Protein AF-D6PPM1-F1 (afdb_monomer)

Mean predicted aligned error: 17.81 Å

Nearest PDB structures (foldseek):
  5j2l-assembly1_B  TM=5.229E-01  e=5.176E+00  synthetic construct
  3i2w-assembly1_B  TM=4.905E-01  e=8.251E+00  Drosophila melanogaster
  6h7w-assembly1_M  TM=3.196E-01  e=8.819E+00  Thermochaetoides thermophila DSM 1495
  8ceo-assembly1_i  TM=2.407E-01  e=6.757E+00  Saccharomyces cerevisiae

Sequence (161 aa):
AVACDGSQSKIPAQENSPQPPKDAAAARKYHGPLFDFPFFTRKHDTYGSATANANNNLTLAYDIKDLICEEGAEFFNKKRTDCLKKINGLLAKNLERKRIRPDLVLRLQIEEKKLRLSDLQSRVRDEVDRQQQEIMSMPDRPYRKFVRLCERQRLEMNRQV

Radius of gyration: 39.16 Å; Cα contacts (8 Å, |Δi|>4): 18; chains: 1; bounding box: 83×103×63 Å

Organism: NCBI:txid264402

Foldseek 3Di:
DDDDDDDDDDDDDDDDDDDDDDDDPDPPPDPDDPPDDPPPPPPPDDDDDDDDDPPPVPDPPDDPVVVCVVVVVVVLVVVLVVLLVVLVVVLVVCVVVVPDDPVVNVVSVVSNVCSVCVVVVVVVVVVVVVVVVVLVPDDPVVNVVVVVVVVVVVVVVVVVD

Secondary structure (DSSP, 8-state):
-----------------------S-------S-TT-------------------------S--HHHHHHHHHHHHHHHHHHHHHHHHHHHHHHHHHH--S-HHHHHHHHHHHHHHHHHHHHHHHHHHHHHHHHHHHHS-HHHHHHHHHHHHHHHHHHTTT-

Structure (mmCIF, N/CA/C/O backbone):
data_AF-D6PPM1-F1
#
_entry.id   AF-D6PPM1-F1
#
loop_
_atom_site.group_PDB
_atom_site.id
_atom_site.type_symbol
_atom_site.label_atom_id
_atom_site.label_alt_id
_atom_site.label_comp_id
_atom_site.label_asym_id
_atom_site.label_entity_id
_atom_site.label_seq_id
_atom_site.pdbx_PDB_ins_code
_atom_site.Cartn_x
_atom_site.Cartn_y
_atom_site.Cartn_z
_atom_site.occupancy
_atom_site.B_iso_or_equiv
_atom_site.auth_seq_id
_atom_site.auth_comp_id
_atom_site.auth_asym_id
_atom_site.auth_atom_id
_atom_site.pdbx_PDB_model_num
ATOM 1 N N . ALA A 1 1 ? 9.492 74.301 27.132 1.00 36.22 1 ALA A N 1
ATOM 2 C CA . ALA A 1 1 ? 10.189 74.834 28.315 1.00 36.22 1 ALA A CA 1
ATOM 3 C C . ALA A 1 1 ? 10.528 73.679 29.244 1.00 36.22 1 ALA A C 1
ATOM 5 O O . ALA A 1 1 ? 9.623 72.951 29.620 1.00 36.22 1 ALA A O 1
ATOM 6 N N . VAL A 1 2 ? 11.827 73.499 29.483 1.00 39.31 2 VAL A N 1
ATOM 7 C CA . VAL A 1 2 ? 12.553 73.030 30.681 1.00 39.31 2 VAL A CA 1
ATOM 8 C C . VAL A 1 2 ? 13.852 72.444 30.132 1.00 39.31 2 VAL A C 1
ATOM 10 O O . VAL A 1 2 ? 13.888 71.350 29.578 1.00 39.31 2 VAL A O 1
ATOM 13 N N . ALA A 1 3 ? 14.882 73.282 30.178 1.00 36.75 3 ALA A N 1
ATOM 14 C CA . ALA A 1 3 ? 16.274 72.894 30.053 1.00 36.75 3 ALA A CA 1
ATOM 15 C C . ALA A 1 3 ? 16.775 72.425 31.425 1.00 36.75 3 ALA A C 1
ATOM 17 O O . ALA A 1 3 ? 16.206 72.840 32.434 1.00 36.75 3 ALA A O 1
ATOM 18 N N . CYS A 1 4 ? 17.820 71.597 31.433 1.00 33.56 4 CYS A N 1
ATOM 19 C CA . CYS A 1 4 ? 18.982 71.652 32.335 1.00 33.56 4 CYS A CA 1
ATOM 20 C C . CYS A 1 4 ? 19.781 70.345 32.185 1.00 33.56 4 CYS A C 1
ATOM 22 O O . CYS A 1 4 ? 19.180 69.299 31.972 1.00 33.56 4 CYS A O 1
ATOM 24 N N . ASP A 1 5 ? 21.078 70.248 32.442 1.00 33.03 5 ASP A N 1
ATOM 25 C CA . ASP A 1 5 ? 22.283 71.044 32.173 1.00 33.03 5 ASP A CA 1
ATOM 26 C C . ASP A 1 5 ? 23.453 70.145 32.649 1.00 33.03 5 ASP A C 1
ATOM 28 O O . ASP A 1 5 ? 23.254 69.295 33.519 1.00 33.03 5 ASP A O 1
ATOM 32 N N . GLY A 1 6 ? 24.663 70.364 32.132 1.00 30.73 6 GLY A N 1
ATOM 33 C CA . GLY A 1 6 ? 25.928 69.908 32.729 1.00 30.73 6 GLY A CA 1
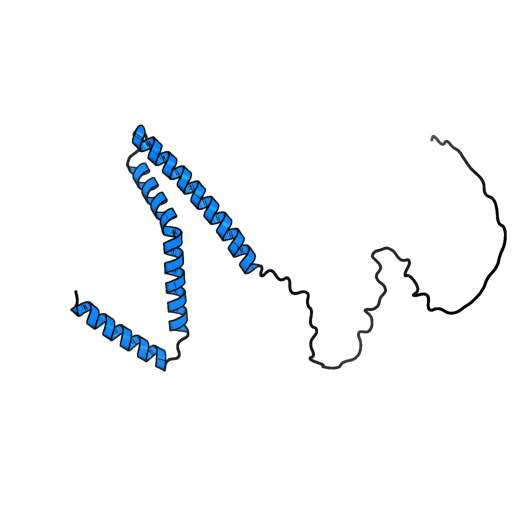ATOM 34 C C . GLY A 1 6 ? 26.329 68.451 32.440 1.00 30.73 6 GLY A C 1
ATOM 35 O O . GLY A 1 6 ? 25.552 67.524 32.585 1.00 30.73 6 GLY A O 1
ATOM 36 N N . SER A 1 7 ? 27.577 68.113 32.120 1.00 34.53 7 SER A N 1
ATOM 37 C CA . SER A 1 7 ? 28.819 68.766 32.527 1.00 34.53 7 SER A CA 1
ATOM 38 C C . SER A 1 7 ? 30.020 68.223 31.731 1.00 34.53 7 SER A C 1
ATOM 40 O O . SER A 1 7 ? 30.050 67.079 31.284 1.00 34.53 7 SER A O 1
ATOM 42 N N . GLN A 1 8 ? 31.000 69.108 31.543 1.00 37.97 8 GLN A N 1
ATOM 43 C CA . GLN A 1 8 ? 32.312 68.913 30.922 1.00 37.97 8 GLN A CA 1
ATOM 44 C C . GLN A 1 8 ? 33.221 67.957 31.709 1.00 37.97 8 GLN A C 1
ATOM 46 O O . GLN A 1 8 ? 33.137 67.918 32.933 1.00 37.97 8 GLN A O 1
ATOM 51 N N . SER A 1 9 ? 34.203 67.343 31.033 1.00 33.38 9 SER A N 1
ATOM 52 C CA . SER A 1 9 ? 35.574 67.098 31.548 1.00 33.38 9 SER A CA 1
ATOM 53 C C . SER A 1 9 ? 36.495 66.677 30.382 1.00 33.38 9 SER A C 1
ATOM 55 O O . SER A 1 9 ? 36.263 65.649 29.762 1.00 33.38 9 SER A O 1
ATOM 57 N N . LYS A 1 10 ? 37.340 67.575 29.852 1.00 33.66 10 LYS A N 1
ATOM 58 C CA . LYS A 1 10 ? 38.769 67.827 30.178 1.00 33.66 10 LYS A CA 1
ATOM 59 C C . LYS A 1 10 ? 39.776 66.832 29.541 1.00 33.66 10 LYS A C 1
ATOM 61 O O . LYS A 1 10 ? 39.983 65.733 30.032 1.00 33.66 10 LYS A O 1
ATOM 66 N N . ILE A 1 11 ? 40.426 67.295 28.465 1.00 39.50 11 ILE A N 1
ATOM 67 C CA . ILE A 1 11 ? 41.740 66.884 27.890 1.00 39.50 11 ILE A CA 1
ATOM 68 C C . ILE A 1 11 ? 42.833 67.381 28.894 1.00 39.50 11 ILE A C 1
ATOM 70 O O . ILE A 1 11 ? 42.512 68.382 29.549 1.00 39.50 11 ILE A O 1
ATOM 74 N N . PRO A 1 12 ? 44.060 66.805 29.096 1.00 44.72 12 PRO A N 1
ATOM 75 C CA . PRO A 1 12 ? 45.056 66.477 28.048 1.00 44.72 12 PRO A CA 1
ATOM 76 C C . PRO A 1 12 ? 46.089 65.348 28.308 1.00 44.72 12 PRO A C 1
ATOM 78 O O . PRO A 1 12 ? 46.241 64.872 29.425 1.00 44.72 12 PRO A O 1
ATOM 81 N N . ALA A 1 13 ? 46.843 64.971 27.261 1.00 31.95 13 ALA A N 1
ATOM 82 C CA . ALA A 1 13 ? 48.321 65.022 27.223 1.00 31.95 13 ALA A CA 1
ATOM 83 C C . ALA A 1 13 ? 48.878 64.377 25.931 1.00 31.95 13 ALA A C 1
ATOM 85 O O . ALA A 1 13 ? 48.670 63.195 25.669 1.00 31.95 13 ALA A O 1
ATOM 86 N N . GLN A 1 14 ? 49.597 65.172 25.134 1.00 39.12 14 GLN A N 1
ATOM 87 C CA . GLN A 1 14 ? 50.586 64.707 24.155 1.00 39.12 14 GLN A CA 1
ATOM 88 C C . GLN A 1 14 ? 51.893 64.386 24.888 1.00 39.12 14 GLN A C 1
ATOM 90 O O . GLN A 1 14 ? 52.300 65.209 25.700 1.00 39.12 14 GLN A O 1
ATOM 95 N N . GLU A 1 15 ? 52.604 63.319 24.501 1.00 32.81 15 GLU A N 1
ATOM 96 C CA . GLU A 1 15 ? 54.066 63.390 24.334 1.00 32.81 15 GLU A CA 1
ATOM 97 C C . GLU A 1 15 ? 54.665 62.221 23.517 1.00 32.81 15 GLU A C 1
ATOM 99 O O . GLU A 1 15 ? 54.432 61.051 23.799 1.00 32.81 15 GLU A O 1
ATOM 104 N N . ASN A 1 16 ? 55.477 62.631 22.535 1.00 34.94 16 ASN A N 1
ATOM 105 C CA . ASN A 1 16 ? 56.649 62.022 21.892 1.00 34.94 16 ASN A CA 1
ATOM 106 C C . ASN A 1 16 ? 56.600 60.816 20.908 1.00 34.94 16 ASN A C 1
ATOM 108 O O . ASN A 1 16 ? 56.049 59.748 21.139 1.00 34.94 16 ASN A O 1
ATOM 112 N N . SER A 1 17 ? 57.279 61.101 19.786 1.00 40.19 17 SER A N 1
ATOM 113 C CA . SER A 1 17 ? 57.680 60.423 18.530 1.00 40.19 17 SER A CA 1
ATOM 114 C C . SER A 1 17 ? 58.520 59.129 18.712 1.00 40.19 17 SER A C 1
ATOM 116 O O . SER A 1 17 ? 58.923 58.890 19.848 1.00 40.19 17 SER A O 1
ATOM 118 N N . PRO A 1 18 ? 58.853 58.298 17.672 1.00 37.94 18 PRO A N 1
ATOM 119 C CA . PRO A 1 18 ? 59.055 58.621 16.237 1.00 37.94 18 PRO A CA 1
ATOM 120 C C . PRO A 1 18 ? 58.534 57.610 15.164 1.00 37.94 18 PRO A C 1
ATOM 122 O O . PRO A 1 18 ? 58.247 56.451 15.439 1.00 37.94 18 PRO A O 1
ATOM 125 N N . GLN A 1 19 ? 58.448 58.056 13.898 1.00 40.81 19 GLN A N 1
ATOM 126 C CA . GLN A 1 19 ? 58.445 57.201 12.677 1.00 40.81 19 GLN A CA 1
ATOM 127 C C . GLN A 1 19 ? 59.891 56.735 12.364 1.00 40.81 19 GLN A C 1
ATOM 129 O O . GLN A 1 19 ? 60.781 57.446 12.837 1.00 40.81 19 GLN A O 1
ATOM 134 N N . PRO A 1 20 ? 60.218 55.675 11.562 1.00 50.03 20 PRO A N 1
ATOM 135 C CA . PRO A 1 20 ? 59.576 55.124 10.329 1.00 50.03 20 PRO A CA 1
ATOM 136 C C . PRO A 1 20 ? 59.689 53.546 10.266 1.00 50.03 20 PRO A C 1
ATOM 138 O O . PRO A 1 20 ? 59.842 52.986 11.349 1.00 50.03 20 PRO A O 1
ATOM 141 N N . PRO A 1 21 ? 59.649 52.759 9.145 1.00 43.38 21 PRO A N 1
ATOM 142 C CA . PRO A 1 21 ? 59.576 53.066 7.709 1.00 43.38 21 PRO A CA 1
ATOM 143 C C . PRO A 1 21 ? 58.568 52.249 6.857 1.00 43.38 21 PRO A C 1
ATOM 145 O O . PRO A 1 21 ? 57.827 51.388 7.321 1.00 43.38 21 PRO A O 1
ATOM 148 N N . LYS A 1 22 ? 58.547 52.628 5.573 1.00 51.00 22 LYS A N 1
ATOM 149 C CA . LYS A 1 22 ? 57.771 52.108 4.442 1.00 51.00 22 LYS A CA 1
ATOM 150 C C . LYS A 1 22 ? 57.947 50.603 4.180 1.00 51.00 22 LYS A C 1
ATOM 152 O O . LYS A 1 22 ? 58.989 50.028 4.462 1.00 51.00 22 LYS A O 1
ATOM 157 N N . ASP A 1 23 ? 56.932 50.087 3.486 1.00 46.19 23 ASP A N 1
ATOM 158 C CA . ASP A 1 23 ? 56.904 48.873 2.662 1.00 46.19 23 ASP A CA 1
ATOM 159 C C . ASP A 1 23 ? 56.577 47.546 3.356 1.00 46.19 23 ASP A C 1
ATOM 161 O O . ASP A 1 23 ? 57.395 46.649 3.513 1.00 46.19 23 ASP A O 1
ATOM 165 N N . ALA A 1 24 ? 55.285 47.363 3.613 1.00 39.09 24 ALA A N 1
ATOM 166 C CA . ALA A 1 24 ? 54.615 46.115 3.271 1.00 39.09 24 ALA A CA 1
ATOM 167 C C . ALA A 1 24 ? 53.173 46.450 2.896 1.00 39.09 24 ALA A C 1
ATOM 169 O O . ALA A 1 24 ? 52.519 47.239 3.576 1.00 39.09 24 ALA A O 1
ATOM 170 N N . ALA A 1 25 ? 52.704 45.889 1.785 1.00 51.66 25 ALA A N 1
ATOM 171 C CA . ALA A 1 25 ? 51.362 46.039 1.248 1.00 51.66 25 ALA A CA 1
ATOM 172 C C . ALA A 1 25 ? 50.288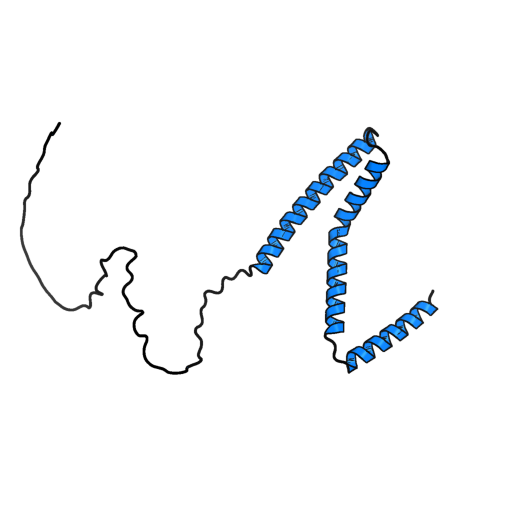 45.796 2.325 1.00 51.66 25 ALA A C 1
ATOM 174 O O . ALA A 1 25 ? 49.817 44.678 2.528 1.00 51.66 25 ALA A O 1
ATOM 175 N N . ALA A 1 26 ? 49.884 46.858 3.018 1.00 45.78 26 ALA A N 1
ATOM 176 C CA . ALA A 1 26 ? 48.731 46.826 3.889 1.00 45.78 26 ALA A CA 1
ATOM 177 C C . ALA A 1 26 ? 47.519 46.760 2.966 1.00 45.78 26 ALA A C 1
ATOM 179 O O . ALA A 1 26 ? 47.104 47.769 2.389 1.00 45.78 26 ALA A O 1
ATOM 180 N N . ALA A 1 27 ? 46.999 45.544 2.781 1.00 53.28 27 ALA A N 1
ATOM 181 C CA . ALA A 1 27 ? 45.653 45.303 2.295 1.00 53.28 27 ALA A CA 1
ATOM 182 C C . ALA A 1 27 ? 44.753 46.378 2.909 1.00 53.28 27 ALA A C 1
ATOM 184 O O . ALA A 1 27 ? 44.587 46.418 4.130 1.00 53.28 27 ALA A O 1
ATOM 185 N N . ARG A 1 28 ? 44.286 47.319 2.078 1.00 57.75 28 ARG A N 1
ATOM 186 C CA . ARG A 1 28 ? 43.468 48.447 2.526 1.00 57.75 28 ARG A CA 1
ATOM 187 C C . ARG A 1 28 ? 42.216 47.833 3.137 1.00 57.75 28 ARG A C 1
ATOM 189 O O . ARG A 1 28 ? 41.334 47.395 2.403 1.00 57.75 28 ARG A O 1
ATOM 196 N N . LYS A 1 29 ? 42.181 47.701 4.465 1.00 64.19 29 LYS A N 1
ATOM 197 C CA . LYS A 1 29 ? 41.032 47.142 5.172 1.00 64.19 29 LYS A CA 1
ATOM 198 C C . LYS A 1 29 ? 39.873 48.089 4.909 1.00 64.19 29 LYS A C 1
ATOM 200 O O . LYS A 1 29 ? 39.911 49.246 5.321 1.00 64.19 29 LYS A O 1
ATOM 205 N N . TYR A 1 30 ? 38.907 47.613 4.133 1.00 70.44 30 TYR A N 1
ATOM 206 C CA . TYR A 1 30 ? 37.711 48.369 3.819 1.00 70.44 30 TYR A CA 1
ATOM 207 C C . TYR A 1 30 ? 36.982 48.683 5.126 1.00 70.44 30 TYR A C 1
ATOM 209 O O . TYR A 1 30 ? 36.679 47.775 5.897 1.00 70.44 30 TYR A O 1
ATOM 217 N N . HIS A 1 31 ? 36.760 49.967 5.393 1.00 64.12 31 HIS A N 1
ATOM 218 C CA . HIS A 1 31 ? 36.142 50.446 6.628 1.00 64.12 31 HIS A CA 1
ATOM 219 C C . HIS A 1 31 ? 34.759 51.053 6.348 1.00 64.12 31 HIS A C 1
ATOM 221 O O . HIS A 1 31 ? 34.410 52.103 6.877 1.00 64.12 31 HIS A O 1
ATOM 227 N N . GLY A 1 32 ? 33.996 50.421 5.451 1.00 71.62 32 GLY A N 1
ATOM 228 C CA . GLY A 1 32 ? 32.587 50.740 5.231 1.00 71.62 32 GLY A CA 1
ATOM 229 C C . GLY A 1 32 ? 31.664 49.942 6.160 1.00 71.62 32 GLY A C 1
ATOM 230 O O . GLY A 1 32 ? 32.135 49.082 6.912 1.00 71.62 32 GLY A O 1
ATOM 231 N N . PRO A 1 33 ? 30.348 50.220 6.129 1.00 75.25 33 PRO A N 1
ATOM 232 C CA . PRO A 1 33 ? 29.354 49.448 6.868 1.00 75.25 33 PRO A CA 1
ATOM 233 C C . PRO A 1 33 ? 29.510 47.953 6.582 1.00 75.25 33 PRO A C 1
ATOM 235 O O . PRO A 1 33 ? 29.876 47.576 5.473 1.00 75.25 33 PRO A O 1
ATOM 238 N N . LEU A 1 34 ? 29.183 47.100 7.557 1.00 67.00 34 LEU A N 1
ATOM 239 C CA . LEU A 1 34 ? 29.395 45.643 7.498 1.00 67.00 34 LEU A CA 1
ATOM 240 C C . LEU A 1 34 ? 28.819 44.960 6.235 1.00 67.00 34 LEU A C 1
ATOM 242 O O . LEU A 1 34 ? 29.235 43.858 5.892 1.00 67.00 34 LEU A O 1
ATOM 246 N N . PHE A 1 35 ? 27.883 45.616 5.545 1.00 69.19 35 PHE A N 1
ATOM 247 C CA . PHE A 1 35 ? 27.182 45.112 4.363 1.00 69.19 35 PHE A CA 1
ATOM 248 C C . PHE A 1 35 ? 27.625 45.734 3.036 1.00 69.19 35 PHE A C 1
ATOM 250 O O . PHE A 1 35 ? 27.038 45.429 2.000 1.00 69.19 35 PHE A O 1
ATOM 257 N N . ASP A 1 36 ? 28.631 46.603 3.043 1.00 61.75 36 ASP A N 1
ATOM 258 C CA . ASP A 1 36 ? 29.148 47.200 1.821 1.00 61.75 36 ASP A CA 1
ATOM 259 C C . ASP A 1 36 ? 30.372 46.400 1.363 1.00 61.75 36 ASP A C 1
ATOM 261 O O . ASP A 1 36 ? 31.482 46.527 1.881 1.00 61.75 36 ASP A O 1
ATOM 265 N N . PHE A 1 37 ? 30.136 45.449 0.462 1.00 64.94 37 PHE A N 1
ATOM 266 C CA . PHE A 1 37 ? 31.183 44.564 -0.027 1.00 64.94 37 PHE A CA 1
ATOM 267 C C . PHE A 1 37 ? 31.985 45.272 -1.125 1.00 64.94 37 PHE A C 1
ATOM 269 O O . PHE A 1 37 ? 31.391 45.832 -2.049 1.00 64.94 37 PHE A O 1
ATOM 276 N N . PRO A 1 38 ? 33.329 45.230 -1.085 1.00 62.59 38 PRO A N 1
ATOM 277 C CA . PRO A 1 38 ? 34.149 45.847 -2.118 1.00 62.59 38 PRO A CA 1
ATOM 278 C C . PRO A 1 38 ? 33.766 45.301 -3.499 1.00 62.59 38 PRO A C 1
ATOM 280 O O . PRO A 1 38 ? 33.654 44.090 -3.695 1.00 62.59 38 PRO A O 1
ATOM 283 N N . PHE A 1 39 ? 33.571 46.210 -4.457 1.00 57.41 39 PHE A N 1
ATOM 284 C CA . PHE A 1 39 ? 33.181 45.915 -5.836 1.00 57.41 39 PHE A CA 1
ATOM 285 C C . PHE A 1 3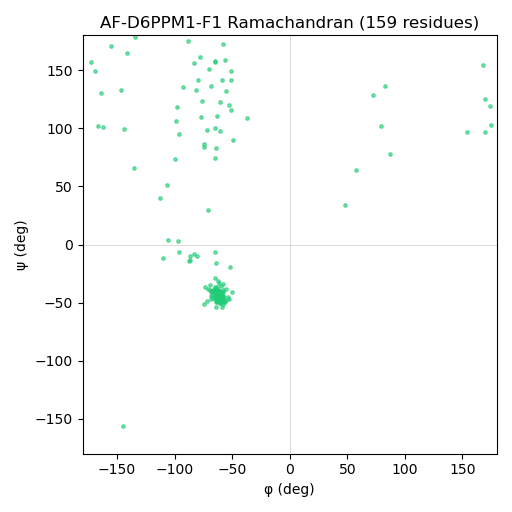9 ? 34.271 45.126 -6.589 1.00 57.41 39 PHE A C 1
ATOM 287 O O . PHE A 1 39 ? 34.963 45.665 -7.450 1.00 57.41 39 PHE A O 1
ATOM 294 N N . PHE A 1 40 ? 34.426 43.833 -6.307 1.00 56.12 40 PHE A N 1
ATOM 295 C CA . PHE A 1 40 ? 35.267 42.929 -7.100 1.00 56.12 40 PHE A CA 1
ATOM 296 C C . PHE A 1 40 ? 34.544 42.381 -8.342 1.00 56.12 40 PHE A C 1
ATOM 298 O O . PHE A 1 40 ? 35.170 41.760 -9.194 1.00 56.12 40 PHE A O 1
ATOM 305 N N . THR A 1 41 ? 33.238 42.629 -8.492 1.00 53.22 41 THR A N 1
ATOM 306 C CA . THR A 1 41 ? 32.401 41.994 -9.527 1.00 53.22 41 THR A CA 1
ATOM 307 C C . THR A 1 41 ? 32.190 42.820 -10.795 1.00 53.22 41 THR A C 1
ATOM 309 O O . THR A 1 41 ? 31.501 42.363 -11.703 1.00 53.22 41 THR A O 1
ATOM 312 N N . ARG A 1 42 ? 32.795 44.008 -10.938 1.00 57.78 42 ARG A N 1
ATOM 313 C CA . ARG A 1 42 ? 32.659 44.794 -12.178 1.00 57.78 42 ARG A CA 1
ATOM 314 C C . ARG A 1 42 ? 33.866 44.640 -13.104 1.00 57.78 42 ARG A C 1
ATOM 316 O O . ARG A 1 42 ? 34.657 45.565 -13.276 1.00 57.78 42 ARG A O 1
ATOM 323 N N . LYS A 1 43 ? 33.952 43.474 -13.743 1.00 53.47 43 LYS A N 1
ATOM 324 C CA . LYS A 1 43 ? 34.570 43.293 -15.068 1.00 53.47 43 LYS A CA 1
ATOM 325 C C . LYS A 1 43 ? 33.651 42.407 -15.906 1.00 53.47 43 LYS A C 1
ATOM 327 O O . LYS A 1 43 ? 33.969 41.268 -16.217 1.00 53.47 43 LYS A O 1
ATOM 332 N N . HIS A 1 44 ? 32.476 42.939 -16.214 1.00 54.09 44 HIS A N 1
ATOM 333 C CA . HIS A 1 44 ? 31.666 42.443 -17.313 1.00 54.09 44 HIS A CA 1
ATOM 334 C C . HIS A 1 44 ? 31.950 43.384 -18.474 1.00 54.09 44 HIS A C 1
ATOM 336 O O . HIS A 1 44 ? 31.619 44.556 -18.358 1.00 54.09 44 HIS A O 1
ATOM 342 N N . ASP A 1 45 ? 32.709 42.901 -19.456 1.00 47.41 45 ASP A N 1
ATOM 343 C CA . ASP A 1 45 ? 32.671 43.289 -20.870 1.00 47.41 45 ASP A CA 1
ATOM 344 C C . ASP A 1 45 ? 33.889 42.662 -21.553 1.00 47.41 45 ASP A C 1
ATOM 346 O O . ASP A 1 45 ? 35.002 43.172 -21.433 1.00 47.41 45 ASP A O 1
ATOM 350 N N . THR A 1 46 ? 33.693 41.509 -22.201 1.00 46.59 46 THR A N 1
ATOM 351 C CA . THR A 1 46 ? 34.224 41.138 -23.532 1.00 46.59 46 THR A CA 1
ATOM 352 C C . THR A 1 46 ? 33.972 39.643 -23.772 1.00 46.59 46 THR A C 1
ATOM 354 O O . THR A 1 46 ? 34.317 38.785 -22.967 1.00 46.59 46 THR A O 1
ATOM 357 N N . TYR A 1 47 ? 33.313 39.368 -24.891 1.00 48.19 47 TYR A N 1
ATOM 358 C CA . TYR A 1 47 ? 32.856 38.084 -25.409 1.00 48.19 47 TYR A CA 1
ATOM 359 C C . TYR A 1 47 ? 33.934 36.987 -25.465 1.00 48.19 47 TYR A C 1
ATOM 361 O O . TYR A 1 47 ? 35.056 37.235 -25.898 1.00 48.19 47 TYR A O 1
ATOM 369 N N . GLY A 1 48 ? 33.551 35.746 -25.143 1.00 39.34 48 GLY A N 1
ATOM 370 C CA . GLY A 1 48 ? 34.363 34.562 -25.428 1.00 39.34 48 GLY A CA 1
ATOM 371 C C . GLY A 1 48 ? 33.771 33.277 -24.854 1.00 39.34 48 GLY A C 1
ATOM 372 O O . GLY A 1 48 ? 33.863 33.020 -23.661 1.00 39.34 48 GLY A O 1
ATOM 373 N N . SER A 1 49 ? 33.158 32.469 -25.716 1.00 51.06 49 SER A N 1
ATOM 374 C CA . SER A 1 49 ? 32.712 31.103 -25.433 1.00 51.06 49 SER A CA 1
ATOM 375 C C . SER A 1 49 ? 33.834 30.251 -24.821 1.00 51.06 49 SER A C 1
ATOM 377 O O . SER A 1 49 ? 34.808 29.944 -25.504 1.00 51.06 49 SER A O 1
ATOM 379 N N . ALA A 1 50 ? 33.663 29.808 -23.574 1.00 41.25 50 ALA A N 1
ATOM 380 C CA . ALA A 1 50 ? 34.418 28.702 -22.993 1.00 41.25 50 ALA A CA 1
ATOM 381 C C . ALA A 1 50 ? 33.511 27.894 -22.054 1.00 41.25 50 ALA A C 1
ATOM 383 O O . ALA A 1 50 ? 33.269 28.245 -20.901 1.00 41.25 50 ALA A O 1
ATOM 384 N N . THR A 1 51 ? 33.001 26.782 -22.573 1.00 58.88 51 THR A N 1
ATOM 385 C CA . THR A 1 51 ? 32.505 25.660 -21.781 1.00 58.88 51 THR A CA 1
ATOM 386 C C . THR A 1 51 ? 33.674 25.046 -21.012 1.00 58.88 51 THR A C 1
ATOM 388 O O . THR A 1 51 ? 34.440 24.278 -21.586 1.00 58.88 51 THR A O 1
ATOM 391 N N . ALA A 1 52 ? 33.818 25.365 -19.727 1.00 45.84 52 ALA A N 1
ATOM 392 C CA . ALA A 1 52 ? 34.574 24.539 -18.788 1.00 45.84 52 ALA A CA 1
ATOM 393 C C . ALA A 1 52 ? 34.219 24.888 -17.335 1.00 45.84 52 ALA A C 1
ATOM 395 O O . ALA A 1 52 ? 34.728 25.838 -16.754 1.00 45.84 52 ALA A O 1
ATOM 396 N N . ASN A 1 53 ? 33.370 24.043 -16.756 1.00 51.00 53 ASN A N 1
ATOM 397 C CA . ASN A 1 53 ? 33.531 23.537 -15.397 1.00 51.00 53 ASN A CA 1
ATOM 398 C C . ASN A 1 53 ? 33.608 24.569 -14.253 1.00 51.00 53 ASN A C 1
ATOM 400 O O . ASN A 1 53 ? 34.584 24.632 -13.505 1.00 51.00 53 ASN A O 1
ATOM 404 N N . ALA A 1 54 ? 32.522 25.312 -14.041 1.00 44.66 54 ALA A N 1
ATOM 405 C CA . ALA A 1 54 ? 32.239 25.868 -12.722 1.00 44.66 54 ALA A CA 1
ATOM 406 C C . ALA A 1 54 ? 31.745 24.730 -11.809 1.00 44.66 54 ALA A C 1
ATOM 408 O O . ALA A 1 54 ? 30.546 24.470 -11.712 1.00 44.66 54 ALA A O 1
ATOM 409 N N . ASN A 1 55 ? 32.684 24.025 -11.170 1.00 53.75 55 ASN A N 1
ATOM 410 C CA . ASN A 1 55 ? 32.405 23.117 -10.057 1.00 53.75 55 ASN A CA 1
ATOM 411 C C . ASN A 1 55 ? 31.861 23.928 -8.873 1.00 53.75 55 ASN A C 1
ATOM 413 O O . ASN A 1 55 ? 32.591 24.307 -7.957 1.00 53.75 55 ASN A O 1
ATOM 417 N N . ASN A 1 56 ? 30.562 24.212 -8.901 1.00 54.47 56 ASN A N 1
ATOM 418 C CA . ASN A 1 56 ? 29.828 24.720 -7.755 1.00 54.47 56 ASN A CA 1
ATOM 419 C C . ASN A 1 56 ? 29.615 23.556 -6.774 1.00 54.47 56 ASN A C 1
ATOM 421 O O . ASN A 1 56 ? 28.576 22.904 -6.776 1.00 54.47 56 ASN A O 1
ATOM 425 N N . ASN A 1 57 ? 30.611 23.294 -5.926 1.00 57.41 57 ASN A N 1
ATOM 426 C CA . ASN A 1 57 ? 30.587 22.272 -4.868 1.00 57.41 57 ASN A CA 1
ATOM 427 C C . ASN A 1 57 ? 29.655 22.621 -3.684 1.00 57.41 57 ASN A C 1
ATOM 429 O O . ASN A 1 57 ? 29.903 22.207 -2.556 1.00 57.41 57 ASN A O 1
ATOM 433 N N . LEU A 1 58 ? 28.574 23.369 -3.917 1.00 60.50 58 LEU A N 1
ATOM 434 C CA . LEU A 1 58 ? 27.504 23.585 -2.941 1.00 60.50 58 LEU A CA 1
ATOM 435 C C . LEU A 1 58 ? 26.266 22.782 -3.353 1.00 60.50 58 LEU A C 1
ATOM 437 O O . LEU A 1 58 ? 25.167 23.312 -3.487 1.00 60.50 58 LEU A O 1
ATOM 441 N N . THR A 1 59 ? 26.460 21.489 -3.608 1.00 63.84 59 THR A N 1
ATOM 442 C CA . THR A 1 59 ? 25.330 20.564 -3.697 1.00 63.84 59 THR A CA 1
ATOM 443 C C . THR A 1 59 ? 24.903 20.276 -2.264 1.00 63.84 59 THR A C 1
ATOM 445 O O . THR A 1 59 ? 25.652 19.660 -1.507 1.00 63.84 59 THR A O 1
ATOM 448 N N . LEU A 1 60 ? 23.736 20.782 -1.859 1.00 64.69 60 LEU A N 1
ATOM 449 C CA . LEU A 1 60 ? 23.076 20.321 -0.639 1.00 64.69 60 LEU A CA 1
ATOM 450 C C . LEU A 1 60 ? 22.975 18.795 -0.737 1.00 64.69 60 LEU A C 1
ATOM 452 O O . LEU A 1 60 ? 22.380 18.282 -1.677 1.00 64.69 60 LEU A O 1
ATOM 456 N N . ALA A 1 61 ? 23.584 18.079 0.208 1.00 74.06 61 ALA A N 1
ATOM 457 C CA . ALA A 1 61 ? 23.605 16.613 0.213 1.00 74.06 61 ALA A CA 1
ATOM 458 C C . ALA A 1 61 ? 22.211 15.982 0.407 1.00 74.06 61 ALA A C 1
ATOM 460 O O . ALA A 1 61 ? 22.076 14.765 0.340 1.00 74.06 61 ALA A O 1
ATOM 461 N N . TYR A 1 62 ? 21.193 16.801 0.671 1.00 79.88 62 TYR A N 1
ATOM 462 C CA . TYR A 1 62 ? 19.820 16.373 0.878 1.00 79.88 62 TYR A CA 1
ATOM 463 C C . TYR A 1 62 ? 19.020 16.541 -0.415 1.00 79.88 62 TYR A C 1
ATOM 465 O O . TYR A 1 62 ? 18.833 17.667 -0.885 1.00 79.88 62 TYR A O 1
ATOM 473 N N . ASP A 1 63 ? 18.504 15.436 -0.955 1.00 88.12 63 ASP A N 1
ATOM 474 C CA . ASP A 1 63 ? 17.410 15.494 -1.921 1.00 88.12 63 ASP A CA 1
ATOM 475 C C . ASP A 1 63 ? 16.109 15.790 -1.159 1.00 88.12 63 ASP A C 1
ATOM 477 O O . ASP A 1 63 ? 15.721 15.080 -0.229 1.00 88.12 63 ASP A O 1
ATOM 481 N N . ILE A 1 64 ? 15.426 16.865 -1.550 1.00 90.00 64 ILE A N 1
ATOM 482 C CA . ILE A 1 64 ? 14.149 17.280 -0.960 1.00 90.00 64 ILE A CA 1
ATOM 483 C C . ILE A 1 64 ? 13.104 16.164 -1.094 1.00 90.00 64 ILE A C 1
ATOM 485 O O . ILE A 1 64 ? 12.264 16.006 -0.208 1.00 90.00 64 ILE A O 1
ATOM 489 N N . LYS A 1 65 ? 13.144 15.385 -2.183 1.00 91.50 65 LYS A N 1
ATOM 490 C CA . LYS A 1 65 ? 12.206 14.278 -2.400 1.00 91.50 65 LYS A CA 1
ATOM 491 C C . LYS A 1 65 ? 12.381 13.196 -1.347 1.00 91.50 65 LYS A C 1
ATOM 493 O O . LYS A 1 65 ? 11.391 12.775 -0.753 1.00 91.50 65 LYS A O 1
ATOM 498 N N . ASP A 1 66 ? 13.622 12.806 -1.091 1.00 89.25 66 ASP A N 1
ATOM 499 C CA . ASP A 1 66 ? 13.942 11.767 -0.115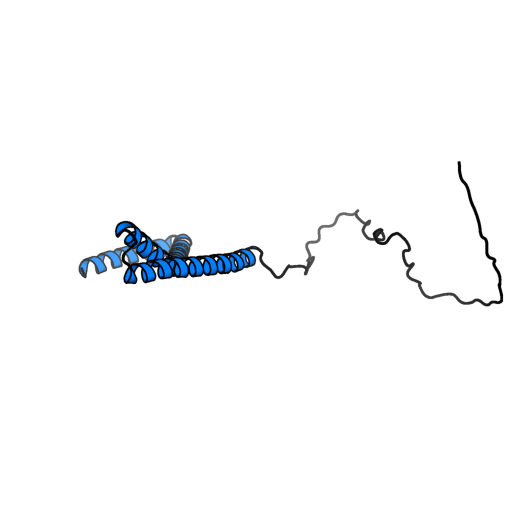 1.00 89.25 66 ASP A CA 1
ATOM 500 C C . ASP A 1 66 ? 13.552 12.217 1.293 1.00 89.25 66 ASP A C 1
ATOM 502 O O . ASP A 1 66 ? 12.886 11.474 2.013 1.00 89.25 66 ASP A O 1
ATOM 506 N N . LEU A 1 67 ? 13.844 13.475 1.638 1.00 90.19 67 LEU A N 1
ATOM 507 C CA . LEU A 1 67 ? 13.493 14.044 2.938 1.00 90.19 67 LEU A CA 1
ATOM 508 C C . LEU A 1 67 ? 11.973 14.059 3.186 1.00 90.19 67 LEU A C 1
ATOM 510 O O . LEU A 1 67 ? 11.512 13.728 4.277 1.00 90.19 67 LEU A O 1
ATOM 514 N N . ILE A 1 68 ? 11.176 14.420 2.175 1.00 92.62 68 ILE A N 1
ATOM 515 C CA . ILE A 1 68 ? 9.707 14.409 2.275 1.00 92.62 68 ILE A CA 1
ATOM 516 C C . ILE A 1 68 ? 9.174 12.977 2.402 1.00 92.62 68 ILE A C 1
ATOM 518 O O . ILE A 1 68 ? 8.230 12.738 3.158 1.00 92.62 68 ILE A O 1
ATOM 522 N N . CYS A 1 69 ? 9.754 12.030 1.663 1.00 90.44 69 CYS A N 1
ATOM 523 C CA . CYS A 1 69 ? 9.362 10.626 1.721 1.00 90.44 69 CYS A CA 1
ATOM 524 C C . CYS A 1 69 ? 9.636 10.017 3.101 1.00 90.44 69 CYS A C 1
ATOM 526 O O . CYS A 1 69 ? 8.761 9.341 3.642 1.00 90.44 69 CYS A O 1
ATOM 528 N N . GLU A 1 70 ? 10.810 10.281 3.677 1.00 88.69 70 GLU A N 1
ATOM 529 C CA . GLU A 1 70 ? 11.203 9.783 4.998 1.00 88.69 70 GLU A CA 1
ATOM 530 C C . GLU A 1 70 ? 10.297 10.342 6.104 1.00 88.69 70 GLU A C 1
ATOM 532 O O . GLU A 1 70 ? 9.649 9.577 6.823 1.00 88.69 70 GLU A O 1
ATOM 537 N N . GLU A 1 71 ? 10.153 11.669 6.182 1.00 89.56 71 GLU A N 1
ATOM 538 C CA . GLU A 1 71 ? 9.297 12.316 7.186 1.00 89.56 71 GLU A CA 1
ATOM 539 C C . GLU A 1 71 ? 7.826 11.893 7.027 1.00 89.56 71 GLU A C 1
ATOM 541 O O . GLU A 1 71 ? 7.116 11.615 8.001 1.00 89.56 71 GLU A O 1
ATOM 546 N N . GLY A 1 72 ? 7.358 11.786 5.780 1.00 90.62 72 GLY A N 1
ATOM 547 C CA . GLY A 1 72 ? 6.023 11.292 5.469 1.00 90.62 72 GLY A CA 1
ATOM 548 C C . GLY A 1 72 ? 5.808 9.868 5.981 1.00 90.62 72 GLY A C 1
ATOM 549 O O . GLY A 1 72 ? 4.797 9.596 6.635 1.00 90.62 72 GLY A O 1
ATOM 550 N N . ALA A 1 73 ? 6.756 8.964 5.724 1.00 90.69 73 ALA A N 1
ATOM 551 C CA . ALA A 1 73 ? 6.683 7.575 6.165 1.00 90.69 73 ALA A CA 1
ATOM 552 C C . ALA A 1 73 ? 6.603 7.468 7.694 1.00 90.69 73 ALA A C 1
ATOM 554 O O . ALA A 1 73 ? 5.733 6.761 8.213 1.00 90.69 73 ALA A O 1
ATOM 555 N N . GLU A 1 74 ? 7.435 8.218 8.417 1.00 91.62 74 GLU A N 1
ATOM 556 C CA . GLU A 1 74 ? 7.418 8.262 9.882 1.00 91.62 74 GLU A CA 1
ATOM 557 C C . GLU A 1 74 ? 6.073 8.762 10.423 1.00 91.62 74 GLU A C 1
ATOM 559 O O . GLU A 1 74 ? 5.442 8.118 11.277 1.00 91.62 74 GLU A O 1
ATOM 564 N N . PHE A 1 75 ? 5.556 9.863 9.870 1.00 94.38 75 PHE A N 1
ATOM 565 C CA . PHE A 1 75 ? 4.259 10.405 10.265 1.00 94.38 75 PHE A CA 1
ATOM 566 C C . PHE A 1 75 ? 3.114 9.407 10.031 1.00 94.38 75 PHE A C 1
ATOM 568 O O . PHE A 1 75 ? 2.280 9.183 10.921 1.00 94.38 75 PHE A O 1
ATOM 575 N N . PHE A 1 76 ? 3.060 8.774 8.854 1.00 91.94 76 PHE A N 1
ATOM 576 C CA . PHE A 1 76 ? 2.018 7.798 8.532 1.00 91.94 76 PHE A CA 1
ATOM 577 C C . PHE A 1 76 ? 2.123 6.539 9.396 1.00 91.94 76 PHE A C 1
ATOM 579 O O . PHE 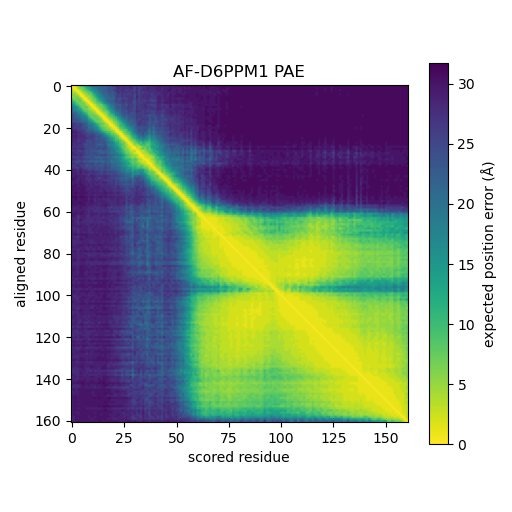A 1 76 ? 1.095 6.048 9.873 1.00 91.94 76 PHE A O 1
ATOM 586 N N . ASN A 1 77 ? 3.334 6.052 9.674 1.00 93.81 77 ASN A N 1
ATOM 587 C CA . ASN A 1 77 ? 3.561 4.898 10.542 1.00 93.81 77 ASN A CA 1
ATOM 588 C C . ASN A 1 77 ? 3.118 5.158 11.980 1.00 93.81 77 ASN A C 1
ATOM 590 O O . ASN A 1 77 ? 2.416 4.331 12.582 1.00 93.81 77 ASN A O 1
ATOM 594 N N . LYS A 1 78 ? 3.454 6.332 12.518 1.00 95.94 78 LYS A N 1
ATOM 595 C CA . LYS A 1 78 ? 2.999 6.757 13.842 1.00 95.94 78 LYS A CA 1
ATOM 596 C C . LYS A 1 78 ? 1.476 6.835 13.898 1.00 95.94 78 LYS A C 1
ATOM 598 O O . LYS A 1 78 ? 0.851 6.204 14.754 1.00 95.94 78 LYS A O 1
ATOM 603 N N . LYS A 1 79 ? 0.862 7.525 12.932 1.00 95.69 79 LYS A N 1
ATOM 604 C CA . LYS A 1 79 ? -0.598 7.665 12.841 1.00 95.69 79 LYS A CA 1
ATOM 605 C C . LYS A 1 79 ? -1.296 6.307 12.743 1.00 95.69 79 LYS A C 1
ATOM 607 O O . LYS A 1 79 ? -2.272 6.070 13.455 1.00 95.69 79 LYS A O 1
ATOM 612 N N . ARG A 1 80 ? -0.783 5.395 11.912 1.00 96.38 80 ARG A N 1
ATOM 613 C CA . ARG A 1 80 ? -1.288 4.021 11.768 1.00 96.38 80 ARG A CA 1
ATOM 614 C C . ARG A 1 80 ? -1.239 3.262 13.090 1.00 96.38 80 ARG A C 1
ATOM 616 O O . ARG A 1 80 ? -2.234 2.649 13.480 1.00 96.38 80 ARG A O 1
ATOM 623 N N . THR A 1 81 ? -0.113 3.334 13.792 1.00 97.25 81 THR A N 1
ATOM 624 C CA . THR A 1 81 ? 0.091 2.661 15.082 1.00 97.25 81 THR A CA 1
ATOM 625 C C . THR A 1 81 ? -0.878 3.182 16.141 1.00 97.25 81 THR A C 1
ATOM 627 O O . THR A 1 81 ? -1.499 2.398 16.861 1.00 97.25 81 THR A O 1
ATOM 630 N N . ASP A 1 82 ? -1.073 4.497 16.208 1.00 97.69 82 ASP A N 1
ATOM 631 C CA . ASP A 1 82 ? -2.005 5.118 17.149 1.00 97.69 82 ASP A CA 1
ATOM 632 C C . ASP A 1 82 ? -3.465 4.766 16.835 1.00 97.69 82 ASP A C 1
ATOM 634 O O . ASP A 1 82 ? -4.248 4.472 17.744 1.00 97.69 82 ASP A O 1
ATOM 638 N N . CYS A 1 83 ? -3.840 4.734 15.554 1.00 97.12 83 CYS A N 1
ATOM 639 C CA . CYS A 1 83 ? -5.154 4.265 15.113 1.00 97.12 83 CYS A CA 1
ATOM 640 C C . CYS A 1 83 ? -5.389 2.796 15.490 1.00 97.12 83 CYS A C 1
ATOM 642 O O . CYS A 1 83 ? -6.430 2.480 16.069 1.00 97.12 83 CYS A O 1
ATOM 644 N N . LEU A 1 84 ? -4.416 1.913 15.243 1.00 97.88 84 LEU A N 1
ATOM 645 C CA . LEU A 1 84 ? -4.492 0.502 15.630 1.00 97.88 84 LEU A CA 1
ATOM 646 C C . LEU A 1 84 ? -4.658 0.334 17.143 1.00 97.88 84 LEU A C 1
ATOM 648 O O . LEU A 1 84 ? -5.525 -0.420 17.579 1.00 97.88 84 LEU A O 1
ATOM 652 N N . LYS A 1 85 ? -3.894 1.074 17.957 1.00 98.12 85 LYS A N 1
ATOM 653 C CA . LYS A 1 85 ? -4.037 1.057 19.424 1.00 98.12 85 LYS A CA 1
ATOM 654 C C . LYS A 1 85 ? -5.453 1.436 19.864 1.00 98.12 85 LYS A C 1
ATOM 656 O O . LYS A 1 85 ? -6.034 0.755 20.707 1.00 98.12 85 LYS A O 1
ATOM 661 N N . LYS A 1 86 ? -6.032 2.491 19.280 1.00 98.06 86 LYS A N 1
ATOM 662 C CA . LYS A 1 86 ? -7.402 2.940 19.592 1.00 98.06 86 LYS A CA 1
ATOM 663 C C . LYS A 1 86 ? -8.449 1.894 19.210 1.00 98.06 86 LYS A C 1
ATOM 665 O O . LYS A 1 86 ? -9.315 1.585 20.027 1.00 98.06 86 LYS A O 1
ATOM 670 N N . ILE A 1 87 ? -8.358 1.338 18.001 1.00 97.38 87 ILE A N 1
ATOM 671 C CA . ILE A 1 87 ? -9.297 0.318 17.511 1.00 97.38 87 ILE A CA 1
ATOM 672 C C . ILE A 1 87 ? -9.216 -0.940 18.379 1.00 97.38 87 ILE A C 1
ATOM 674 O O . ILE A 1 87 ? -10.240 -1.392 18.892 1.00 97.38 87 ILE A O 1
ATOM 678 N N . ASN A 1 88 ? -8.007 -1.447 18.630 1.00 96.88 88 ASN A N 1
ATOM 679 C CA . ASN A 1 88 ? -7.799 -2.626 19.470 1.00 96.88 88 ASN A CA 1
ATOM 680 C C . ASN A 1 88 ? -8.303 -2.396 20.897 1.00 96.88 88 ASN A C 1
ATOM 682 O O . ASN A 1 88 ? -8.956 -3.267 21.467 1.00 96.88 88 ASN A O 1
ATOM 686 N N . GLY A 1 89 ? -8.082 -1.204 21.458 1.00 96.31 89 GLY A N 1
ATOM 687 C CA . GLY A 1 89 ? -8.609 -0.838 22.772 1.00 96.31 89 GLY A CA 1
ATOM 688 C C . GLY A 1 89 ? -10.141 -0.830 22.834 1.00 96.31 89 GLY A C 1
ATOM 689 O O . GLY A 1 89 ? -10.716 -1.268 23.831 1.00 96.31 89 GLY A O 1
ATOM 690 N N . LEU A 1 90 ? -10.822 -0.363 21.781 1.00 95.88 90 LEU A N 1
ATOM 691 C CA . LEU A 1 90 ? -12.288 -0.399 21.697 1.00 95.88 90 LEU A CA 1
ATOM 692 C C . LEU A 1 90 ? -12.820 -1.828 21.558 1.00 95.88 90 LEU A C 1
ATOM 694 O O . LEU A 1 90 ? -13.771 -2.192 22.252 1.00 95.88 90 LEU A O 1
ATOM 698 N N . LEU A 1 91 ? -12.198 -2.637 20.699 1.00 95.25 91 LEU A N 1
ATOM 699 C CA . LEU A 1 91 ? -12.577 -4.034 20.486 1.00 95.25 91 LEU A CA 1
ATOM 700 C C . LEU A 1 91 ? -12.361 -4.880 21.751 1.00 95.25 91 LEU A C 1
ATOM 702 O O . LEU A 1 91 ? -13.253 -5.636 22.129 1.00 95.25 91 LEU A O 1
ATOM 706 N N . ALA A 1 92 ? -11.250 -4.689 22.467 1.00 95.31 92 ALA A N 1
ATOM 707 C CA . ALA A 1 92 ? -10.978 -5.379 23.730 1.00 95.31 92 ALA A CA 1
ATOM 708 C C . ALA A 1 92 ? -12.019 -5.039 24.811 1.00 95.31 92 ALA A C 1
ATOM 710 O O . ALA A 1 92 ? -12.637 -5.929 25.392 1.00 95.31 92 ALA A O 1
ATOM 711 N N . LYS A 1 93 ? -12.314 -3.746 25.018 1.00 93.00 93 LYS A N 1
ATOM 712 C CA . LYS A 1 93 ? -13.359 -3.309 25.966 1.00 93.00 93 LYS A CA 1
ATOM 713 C C . LYS A 1 93 ? -14.749 -3.816 25.582 1.00 93.00 93 LYS A C 1
ATOM 715 O O . LYS A 1 93 ? -15.600 -4.012 26.456 1.00 93.00 93 LYS A O 1
ATOM 720 N N . ASN A 1 94 ? -15.011 -3.974 24.284 1.00 93.31 94 ASN A N 1
ATOM 721 C CA . ASN A 1 94 ? -16.259 -4.545 23.801 1.00 93.31 94 ASN A CA 1
ATOM 722 C C . ASN A 1 94 ? -16.360 -6.044 24.077 1.00 93.31 94 ASN A C 1
ATOM 724 O O . ASN A 1 94 ? -17.440 -6.487 24.451 1.00 93.31 94 ASN A O 1
ATOM 728 N N . LEU A 1 95 ? -15.265 -6.794 23.956 1.00 90.75 95 LEU A N 1
ATOM 729 C CA . LEU A 1 95 ? -15.248 -8.221 24.272 1.00 90.75 95 LEU A CA 1
ATOM 730 C C . LEU A 1 95 ? -15.682 -8.479 25.725 1.00 90.75 95 LEU A C 1
ATOM 732 O O . LEU A 1 95 ? -16.457 -9.395 25.983 1.00 90.75 95 LEU A O 1
ATOM 736 N N . GLU A 1 96 ? -15.258 -7.610 26.647 1.00 90.69 96 GLU A N 1
ATOM 737 C CA . GLU A 1 96 ? -15.623 -7.662 28.068 1.00 90.69 96 GLU A CA 1
ATOM 738 C C . GLU A 1 96 ? -17.083 -7.263 28.335 1.00 90.69 96 GLU A C 1
ATOM 740 O O . GLU A 1 96 ? -17.791 -7.932 29.083 1.00 90.69 96 GLU A O 1
ATOM 745 N N . ARG A 1 97 ? -17.534 -6.130 27.772 1.00 91.88 97 ARG A N 1
ATOM 746 C CA . ARG A 1 97 ? -18.784 -5.465 28.200 1.00 91.88 97 ARG A CA 1
ATOM 747 C C . ARG A 1 97 ? -19.934 -5.543 27.191 1.00 91.88 97 ARG A C 1
ATOM 749 O O . ARG A 1 97 ? -21.039 -5.120 27.513 1.00 91.88 97 ARG A O 1
ATOM 756 N N . LYS A 1 98 ? -19.674 -5.976 25.954 1.00 91.25 98 LYS A N 1
ATOM 757 C CA . LYS A 1 98 ? -20.625 -6.090 24.826 1.00 91.25 98 LYS A CA 1
ATOM 758 C C . LYS A 1 98 ? -21.504 -4.847 24.571 1.00 91.25 98 LYS A C 1
ATOM 760 O O . LYS A 1 98 ? -22.642 -4.961 24.138 1.00 91.25 98 LYS A O 1
ATOM 765 N N . ARG A 1 99 ? -20.976 -3.633 24.808 1.00 90.94 99 ARG A N 1
ATOM 766 C CA . ARG A 1 99 ? -21.732 -2.355 24.697 1.00 90.94 99 ARG A CA 1
ATOM 767 C C . ARG A 1 99 ? -21.762 -1.723 23.301 1.00 90.94 99 ARG A C 1
ATOM 769 O O . ARG A 1 99 ? -22.497 -0.769 23.077 1.00 90.94 99 ARG A O 1
ATOM 776 N N . ILE A 1 100 ? -20.920 -2.194 22.386 1.00 92.31 100 ILE A N 1
ATOM 777 C CA . ILE A 1 100 ? -20.804 -1.663 21.020 1.00 92.31 100 ILE A CA 1
ATOM 778 C C . ILE A 1 100 ? -21.724 -2.482 20.125 1.00 92.31 100 ILE A C 1
ATOM 780 O O . ILE A 1 100 ? -21.737 -3.710 20.217 1.00 92.31 100 ILE A O 1
ATOM 784 N N . ARG A 1 101 ? -22.476 -1.802 19.256 1.00 95.69 101 ARG A N 1
ATOM 785 C CA . ARG A 1 101 ? -23.355 -2.460 18.291 1.00 95.69 101 ARG A CA 1
ATOM 786 C C . ARG A 1 101 ? -22.563 -3.403 17.366 1.00 95.69 101 ARG A C 1
ATOM 788 O O . ARG A 1 101 ? -21.477 -3.015 16.924 1.00 95.69 101 ARG A O 1
ATOM 795 N N . PRO A 1 102 ? -23.109 -4.577 16.999 1.00 95.06 102 PRO A N 1
ATOM 796 C CA . PRO A 1 102 ? -22.406 -5.552 16.158 1.00 95.06 102 PRO A CA 1
ATOM 797 C C . PRO A 1 102 ? -21.918 -4.996 14.812 1.00 95.06 102 PRO A C 1
ATOM 799 O O . PRO A 1 102 ? -20.808 -5.299 14.384 1.00 95.06 102 PRO A O 1
ATOM 802 N N . ASP A 1 103 ? -22.700 -4.125 14.166 1.00 96.50 103 ASP A N 1
ATOM 803 C CA . ASP A 1 103 ? -22.325 -3.501 12.891 1.00 96.50 103 ASP A CA 1
ATOM 804 C C . ASP A 1 103 ? -21.096 -2.589 13.024 1.00 96.50 103 ASP A C 1
ATOM 806 O O . ASP A 1 103 ? -20.239 -2.540 12.141 1.00 96.50 103 ASP A O 1
ATOM 810 N N . LEU A 1 104 ? -20.976 -1.891 14.155 1.00 96.75 104 LEU A N 1
ATOM 811 C CA . LEU A 1 104 ? -19.819 -1.054 14.446 1.00 96.75 104 LEU A CA 1
ATOM 812 C C . LEU A 1 104 ? -18.587 -1.898 14.799 1.00 96.75 104 LEU A C 1
ATOM 814 O O . LEU A 1 104 ? -17.488 -1.546 14.380 1.00 96.75 104 LEU A O 1
ATOM 818 N N . VAL A 1 105 ? -18.758 -3.023 15.500 1.00 96.81 105 VAL A N 1
ATOM 819 C CA . VAL A 1 105 ? -17.666 -3.979 15.759 1.00 96.81 105 VAL A CA 1
ATOM 820 C C . VAL A 1 105 ? -17.084 -4.500 14.446 1.00 96.81 105 VAL A C 1
ATOM 822 O O . VAL A 1 105 ? -15.868 -4.466 14.268 1.00 96.81 105 VAL A O 1
ATOM 825 N N . LEU A 1 106 ? -17.937 -4.893 13.497 1.00 97.38 106 LEU A N 1
ATOM 826 C CA . LEU A 1 106 ? -17.491 -5.357 12.184 1.00 97.38 106 LEU A CA 1
ATOM 827 C C . LEU A 1 106 ? -16.712 -4.269 11.429 1.00 97.38 106 LEU A C 1
ATOM 829 O O . LEU A 1 106 ? -15.639 -4.542 10.892 1.00 97.38 106 LEU A O 1
ATOM 833 N N . ARG A 1 107 ? -17.201 -3.020 11.426 1.00 98.00 107 ARG A N 1
ATOM 834 C CA . ARG A 1 107 ? -16.476 -1.889 10.816 1.00 98.00 107 ARG A CA 1
ATOM 835 C C . ARG A 1 107 ? -15.105 -1.673 11.459 1.00 98.00 107 ARG A C 1
ATOM 837 O O . ARG A 1 107 ? -14.127 -1.499 10.740 1.00 98.00 107 ARG A O 1
ATOM 844 N N . LEU A 1 108 ? -15.016 -1.734 12.788 1.00 97.69 108 LEU A N 1
ATOM 845 C CA . LEU A 1 108 ? -13.749 -1.607 13.515 1.00 97.69 108 LEU A CA 1
ATOM 846 C C . LEU A 1 108 ? -12.761 -2.727 13.150 1.00 97.69 108 LEU A C 1
ATOM 848 O O . LEU A 1 108 ? -11.594 -2.442 12.901 1.00 97.69 108 LEU A O 1
ATOM 852 N N . GLN A 1 109 ? -13.226 -3.974 13.049 1.00 97.25 109 GLN A N 1
ATOM 853 C CA . GLN A 1 109 ? -12.399 -5.112 12.623 1.00 97.25 109 GLN A CA 1
ATOM 854 C C . GLN A 1 109 ? -11.921 -4.983 11.170 1.00 97.25 109 GLN A C 1
ATOM 856 O O . GLN A 1 109 ? -10.794 -5.353 10.841 1.00 97.25 109 GLN A O 1
ATOM 861 N N . ILE A 1 110 ? -12.767 -4.458 10.280 1.00 98.25 110 ILE A N 1
ATOM 862 C CA . ILE A 1 110 ? -12.382 -4.182 8.893 1.00 98.25 110 ILE A CA 1
ATOM 863 C C . ILE A 1 110 ? -11.293 -3.106 8.851 1.00 98.25 110 ILE A C 1
ATOM 865 O O . ILE A 1 110 ? -10.289 -3.296 8.169 1.00 98.25 110 ILE A O 1
ATOM 869 N N . GLU A 1 111 ? -11.453 -2.007 9.590 1.00 97.88 111 GLU A N 1
ATOM 870 C CA . GLU A 1 111 ? -10.442 -0.943 9.652 1.00 97.88 111 GLU A CA 1
ATOM 871 C C . GLU A 1 111 ? -9.120 -1.428 10.262 1.00 97.88 111 GLU A C 1
ATOM 873 O O . GLU A 1 111 ? -8.051 -1.126 9.734 1.00 97.88 111 GLU A O 1
ATOM 878 N N . GLU A 1 112 ? -9.165 -2.262 11.304 1.00 97.62 112 GLU A N 1
ATOM 879 C CA . GLU A 1 112 ? -7.974 -2.927 11.849 1.00 97.62 112 GLU A CA 1
ATOM 880 C C . GLU A 1 112 ? -7.238 -3.733 10.767 1.00 97.62 112 GLU A C 1
ATOM 882 O O . GLU A 1 112 ? -6.025 -3.584 10.585 1.00 97.62 112 GLU A O 1
ATOM 887 N N . LYS A 1 113 ? -7.968 -4.566 10.012 1.00 98.12 113 LYS A N 1
ATOM 888 C CA . LYS A 1 113 ? -7.392 -5.369 8.926 1.00 98.12 113 LYS A CA 1
ATOM 889 C C . LYS A 1 113 ? -6.815 -4.498 7.814 1.00 98.12 113 LYS A C 1
ATOM 891 O O . LYS A 1 113 ? -5.712 -4.783 7.355 1.00 98.12 113 LYS A O 1
ATOM 896 N N . LYS A 1 114 ? -7.506 -3.428 7.408 1.00 97.62 114 LYS A N 1
ATOM 897 C CA . LYS A 1 114 ? -7.002 -2.476 6.404 1.00 97.62 114 LYS A CA 1
ATOM 898 C C . LYS A 1 114 ? -5.669 -1.867 6.833 1.00 97.62 114 LYS A C 1
ATOM 900 O O . LYS A 1 114 ? -4.711 -1.907 6.067 1.00 97.62 114 LYS A O 1
ATOM 905 N N . LEU A 1 115 ? -5.578 -1.372 8.069 1.00 97.19 115 LEU A N 1
ATOM 906 C CA . LEU A 1 115 ? -4.346 -0.772 8.592 1.00 97.19 115 LEU A CA 1
ATOM 907 C C . LEU A 1 115 ? -3.190 -1.781 8.663 1.00 97.19 115 LEU A C 1
ATOM 909 O O . LEU A 1 115 ? -2.050 -1.424 8.375 1.00 97.19 115 LEU A O 1
ATOM 913 N N . ARG A 1 116 ? -3.465 -3.047 9.001 1.00 96.31 116 ARG A N 1
ATOM 914 C CA . ARG A 1 116 ? -2.443 -4.111 8.994 1.00 96.31 116 ARG A CA 1
ATOM 915 C C . ARG A 1 116 ? -1.974 -4.493 7.592 1.00 96.31 116 ARG A C 1
ATOM 917 O O . ARG A 1 116 ? -0.810 -4.832 7.418 1.00 96.31 116 ARG A O 1
ATOM 924 N N . LEU A 1 117 ? -2.868 -4.454 6.607 1.00 97.44 117 LEU A N 1
ATOM 925 C CA . LEU A 1 117 ? -2.569 -4.849 5.229 1.00 97.44 117 LEU A CA 1
ATOM 926 C C . LEU A 1 117 ? -1.981 -3.717 4.380 1.00 97.44 117 LEU A C 1
ATOM 928 O O . LEU A 1 117 ? -1.501 -3.993 3.285 1.00 97.44 117 LEU A O 1
ATOM 932 N N . SER A 1 118 ? -1.986 -2.477 4.871 1.00 95.12 118 SER A N 1
ATOM 933 C CA . SER A 1 118 ? -1.504 -1.304 4.131 1.00 95.12 118 SER A CA 1
ATOM 934 C C . SER A 1 118 ? -0.078 -1.481 3.589 1.00 95.12 118 SER A C 1
ATOM 936 O O . SER A 1 118 ? 0.163 -1.215 2.415 1.00 95.12 118 SER A O 1
ATOM 938 N N . ASP A 1 119 ? 0.852 -1.995 4.400 1.00 93.19 119 ASP A N 1
ATOM 939 C CA . ASP A 1 119 ? 2.257 -2.167 3.990 1.00 93.19 119 ASP A CA 1
ATOM 940 C C . ASP A 1 119 ? 2.402 -3.264 2.925 1.00 93.19 119 ASP A C 1
ATOM 942 O O . ASP A 1 119 ? 3.167 -3.134 1.971 1.00 93.19 119 ASP A O 1
ATOM 946 N N . LEU A 1 120 ? 1.642 -4.357 3.065 1.00 96.69 120 LEU A N 1
ATOM 947 C CA . LEU A 1 120 ? 1.590 -5.415 2.056 1.00 96.69 120 LEU A CA 1
ATOM 948 C C . LEU A 1 120 ? 1.007 -4.879 0.744 1.00 96.69 120 LEU A C 1
ATOM 950 O O . LEU A 1 120 ? 1.542 -5.170 -0.320 1.00 96.69 120 LEU A O 1
ATOM 954 N N . GLN A 1 121 ? -0.059 -4.081 0.822 1.00 97.19 121 GLN A N 1
ATOM 955 C CA . GLN A 1 121 ? -0.685 -3.468 -0.342 1.00 97.19 121 GLN A CA 1
ATOM 956 C C . GLN A 1 121 ? 0.276 -2.528 -1.075 1.00 97.19 121 GLN A C 1
ATOM 958 O O . GLN A 1 121 ? 0.317 -2.586 -2.301 1.00 97.19 121 GLN A O 1
ATOM 963 N N . SER A 1 122 ? 1.045 -1.700 -0.355 1.00 95.69 122 SER A N 1
ATOM 964 C CA . SER A 1 122 ? 2.061 -0.834 -0.970 1.00 95.69 122 SER A CA 1
ATOM 965 C C . SER A 1 122 ? 3.083 -1.667 -1.730 1.00 95.69 122 SER A C 1
ATOM 967 O O . SER A 1 122 ? 3.206 -1.510 -2.934 1.00 95.69 122 SER A O 1
ATOM 969 N N . ARG A 1 123 ? 3.700 -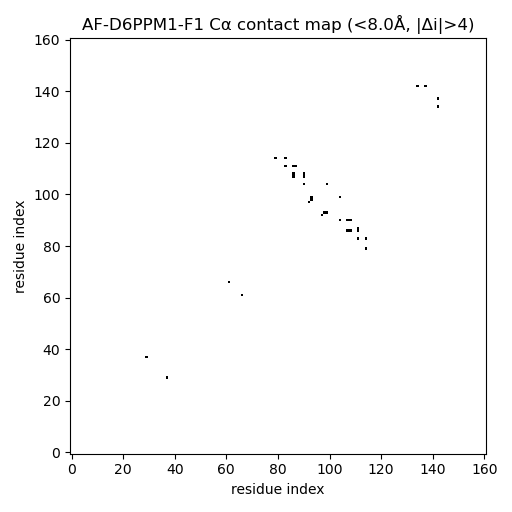2.659 -1.073 1.00 97.19 123 ARG A N 1
ATOM 970 C CA . ARG A 1 123 ? 4.716 -3.511 -1.714 1.00 97.19 123 ARG A CA 1
ATOM 971 C C . ARG A 1 123 ? 4.203 -4.229 -2.958 1.00 97.19 123 ARG A C 1
ATOM 973 O O . ARG A 1 123 ? 4.931 -4.352 -3.933 1.00 97.19 123 ARG A O 1
ATOM 980 N N . VAL A 1 124 ? 2.967 -4.730 -2.922 1.00 98.38 124 VAL A N 1
ATOM 981 C CA . VAL A 1 124 ? 2.362 -5.391 -4.087 1.00 98.38 124 VAL A CA 1
ATOM 982 C C . VAL A 1 124 ? 2.125 -4.393 -5.220 1.00 98.38 124 VAL A C 1
ATOM 984 O O . VAL A 1 124 ? 2.366 -4.739 -6.370 1.00 98.38 124 VAL A O 1
ATOM 987 N N . ARG A 1 125 ? 1.682 -3.166 -4.916 1.00 98.06 125 ARG A N 1
ATOM 988 C CA . ARG A 1 125 ? 1.531 -2.108 -5.927 1.00 98.06 125 ARG A CA 1
ATOM 989 C C . ARG A 1 125 ? 2.874 -1.722 -6.534 1.00 98.06 125 ARG A C 1
ATOM 991 O O . ARG A 1 125 ? 2.993 -1.762 -7.749 1.00 98.06 125 ARG A O 1
ATOM 998 N N . ASP A 1 126 ? 3.876 -1.463 -5.699 1.00 97.62 126 ASP A N 1
ATOM 999 C CA . ASP A 1 126 ? 5.217 -1.068 -6.138 1.00 97.62 126 ASP A CA 1
ATOM 1000 C C . ASP A 1 126 ? 5.841 -2.140 -7.045 1.00 97.62 126 ASP A C 1
ATOM 1002 O O . ASP A 1 126 ? 6.438 -1.834 -8.075 1.00 97.62 126 ASP A O 1
ATOM 1006 N N . GLU A 1 127 ? 5.660 -3.417 -6.699 1.00 98.38 127 GLU A N 1
ATOM 1007 C CA . GLU A 1 127 ? 6.146 -4.536 -7.504 1.00 98.38 127 GLU A CA 1
ATOM 1008 C C . GLU A 1 127 ? 5.418 -4.648 -8.851 1.00 98.38 127 GLU A C 1
ATOM 1010 O O . GLU A 1 127 ? 6.064 -4.851 -9.880 1.00 98.38 127 GLU A O 1
ATOM 1015 N N . VAL A 1 128 ? 4.091 -4.489 -8.866 1.00 98.31 128 VAL A N 1
ATOM 1016 C CA . VAL A 1 128 ? 3.305 -4.486 -10.109 1.00 98.31 128 VAL A CA 1
ATOM 1017 C C . VAL A 1 128 ?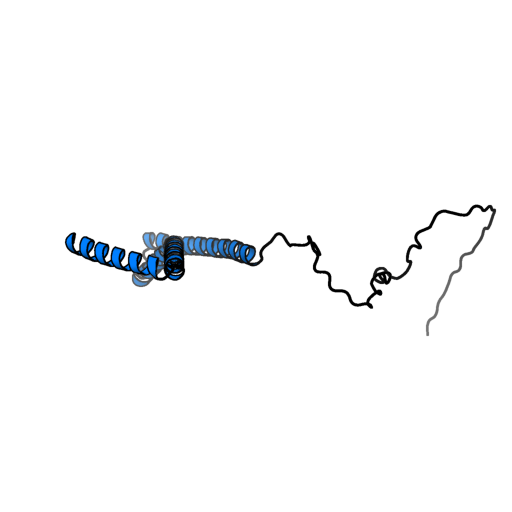 3.711 -3.315 -11.000 1.00 98.31 128 VAL A C 1
ATOM 1019 O O . VAL A 1 128 ? 3.947 -3.518 -12.188 1.00 98.31 128 VAL A O 1
ATOM 1022 N N . ASP A 1 129 ? 3.858 -2.118 -10.436 1.00 98.31 129 ASP A N 1
ATOM 1023 C CA . ASP A 1 129 ? 4.259 -0.923 -11.177 1.00 98.31 129 ASP A CA 1
ATOM 1024 C C . ASP A 1 129 ? 5.676 -1.074 -11.746 1.00 98.31 129 ASP A C 1
ATOM 1026 O O . ASP A 1 129 ? 5.920 -0.752 -12.910 1.00 98.31 129 ASP A O 1
ATOM 1030 N N . ARG A 1 130 ? 6.604 -1.647 -10.969 1.00 98.00 130 ARG A N 1
ATOM 1031 C CA . ARG A 1 130 ? 7.965 -1.961 -11.422 1.00 98.00 130 ARG A CA 1
ATOM 1032 C C . ARG A 1 130 ? 7.955 -2.931 -12.603 1.00 98.00 130 ARG A C 1
ATOM 1034 O O . ARG A 1 130 ? 8.614 -2.672 -13.610 1.00 98.00 130 ARG A O 1
ATOM 1041 N N . GLN A 1 131 ? 7.211 -4.032 -12.497 1.00 97.50 131 GLN A N 1
ATOM 1042 C CA . GLN A 1 131 ? 7.081 -5.016 -13.578 1.00 97.50 131 GLN A CA 1
ATOM 1043 C C . GLN A 1 131 ? 6.404 -4.412 -14.812 1.00 97.50 131 GLN A C 1
ATOM 1045 O O . GLN A 1 131 ? 6.822 -4.662 -15.943 1.00 97.50 131 GLN A O 1
ATOM 1050 N N . GLN A 1 132 ? 5.377 -3.585 -14.616 1.00 97.38 132 GLN A N 1
ATOM 1051 C CA . GLN A 1 132 ? 4.695 -2.905 -15.707 1.00 97.38 132 GLN A CA 1
ATOM 1052 C C . GLN A 1 132 ? 5.635 -1.937 -16.426 1.00 97.38 132 GLN A C 1
ATOM 1054 O O . GLN A 1 132 ? 5.691 -1.950 -17.654 1.00 97.38 132 GLN A O 1
ATOM 1059 N N . GLN A 1 133 ? 6.420 -1.154 -15.687 1.00 98.00 133 GLN A N 1
ATOM 1060 C CA . GLN A 1 133 ? 7.405 -0.249 -16.269 1.00 98.00 133 GLN A CA 1
ATOM 1061 C C . GLN A 1 133 ? 8.490 -1.012 -17.039 1.00 98.00 133 GLN A C 1
ATOM 1063 O O . GLN A 1 133 ? 8.878 -0.592 -18.130 1.00 98.00 133 GLN A O 1
ATOM 1068 N N . GLU A 1 134 ? 8.942 -2.154 -16.515 1.00 97.44 134 GLU A N 1
ATOM 1069 C CA . GLU A 1 134 ? 9.879 -3.040 -17.208 1.00 97.44 134 GLU A CA 1
ATOM 1070 C C . GLU A 1 134 ? 9.298 -3.488 -18.556 1.00 97.44 134 GLU A C 1
ATOM 1072 O O . GLU A 1 134 ? 9.933 -3.276 -19.588 1.00 97.44 134 GLU A O 1
ATOM 1077 N N . ILE A 1 135 ? 8.063 -4.002 -18.569 1.00 96.81 135 ILE A N 1
ATOM 1078 C CA . ILE A 1 135 ? 7.356 -4.428 -19.788 1.00 96.81 135 ILE A CA 1
ATOM 1079 C C . ILE A 1 135 ? 7.179 -3.263 -20.769 1.00 96.81 135 ILE A C 1
ATOM 1081 O O . ILE A 1 135 ? 7.435 -3.428 -21.961 1.00 96.81 135 ILE A O 1
ATOM 1085 N N . MET A 1 136 ? 6.770 -2.088 -20.287 1.00 96.38 136 MET A N 1
ATOM 1086 C CA . MET A 1 136 ? 6.577 -0.892 -21.115 1.00 96.38 136 MET A CA 1
ATOM 1087 C C . MET A 1 136 ? 7.884 -0.374 -21.722 1.00 96.38 136 MET A C 1
ATOM 1089 O O . MET A 1 136 ? 7.868 0.207 -22.803 1.00 96.38 136 MET A O 1
ATOM 1093 N N . SER A 1 137 ? 9.014 -0.594 -21.049 1.00 97.62 137 SER A N 1
ATOM 1094 C CA . SER A 1 137 ? 10.342 -0.225 -21.549 1.00 97.62 137 SER A CA 1
ATOM 1095 C C . SER A 1 137 ? 10.929 -1.230 -22.549 1.00 97.62 137 SER A C 1
ATOM 1097 O O . SER A 1 137 ? 11.957 -0.947 -23.170 1.00 97.62 137 SER A O 1
ATOM 1099 N N . MET A 1 138 ? 10.307 -2.405 -22.723 1.00 97.88 138 MET A N 1
ATOM 1100 C CA . MET A 1 138 ? 10.822 -3.437 -23.622 1.00 97.88 138 MET A CA 1
ATOM 1101 C C . MET A 1 138 ? 10.717 -3.010 -25.094 1.00 97.88 138 MET A C 1
ATOM 1103 O O . MET A 1 138 ? 9.656 -2.573 -25.538 1.00 97.88 138 MET A O 1
ATOM 1107 N N . PRO A 1 139 ? 11.760 -3.247 -25.910 1.00 97.50 139 PRO A N 1
ATOM 1108 C CA . PRO A 1 139 ? 11.657 -3.091 -27.357 1.00 97.50 139 PRO A CA 1
ATOM 1109 C C . PRO A 1 139 ? 10.677 -4.097 -27.990 1.00 97.50 139 PRO A C 1
ATOM 1111 O O . PRO A 1 139 ? 10.467 -5.202 -27.476 1.00 97.50 139 PRO A O 1
ATOM 1114 N N . ASP A 1 140 ? 10.165 -3.775 -29.182 1.00 97.69 140 ASP A N 1
ATOM 1115 C CA . ASP A 1 140 ? 9.117 -4.537 -29.885 1.00 97.69 140 ASP A CA 1
ATOM 1116 C C . ASP A 1 140 ? 9.360 -6.048 -30.003 1.00 97.69 140 ASP A C 1
ATOM 1118 O O . ASP A 1 140 ? 8.427 -6.857 -29.931 1.00 97.69 140 ASP A O 1
ATOM 1122 N N . ARG A 1 141 ? 10.603 -6.462 -30.281 1.00 98.19 141 ARG A N 1
ATOM 1123 C CA . ARG A 1 141 ? 10.935 -7.878 -30.509 1.00 98.19 141 ARG A CA 1
ATOM 1124 C C . ARG A 1 141 ? 10.937 -8.682 -29.195 1.00 98.19 141 ARG A C 1
ATOM 1126 O O . ARG A 1 141 ? 10.257 -9.713 -29.166 1.00 98.19 141 ARG A O 1
ATOM 1133 N N . PRO A 1 142 ? 11.642 -8.261 -28.124 1.00 97.88 142 PRO A N 1
ATOM 1134 C CA . PRO A 1 142 ? 11.491 -8.827 -26.781 1.00 97.88 142 PRO A CA 1
ATOM 1135 C C . PRO A 1 142 ? 10.047 -8.845 -26.272 1.00 97.88 142 PRO A C 1
ATOM 1137 O O . PRO A 1 142 ? 9.585 -9.905 -25.847 1.00 97.88 142 PRO A O 1
ATOM 1140 N N . TYR A 1 143 ? 9.311 -7.737 -26.409 1.00 98.00 143 TYR A N 1
ATOM 1141 C CA . TYR A 1 143 ? 7.919 -7.638 -25.962 1.00 98.00 143 TYR A CA 1
ATOM 1142 C C . TYR A 1 143 ? 7.028 -8.705 -26.618 1.00 98.00 143 TYR A C 1
ATOM 1144 O O . TYR A 1 143 ? 6.354 -9.478 -25.938 1.0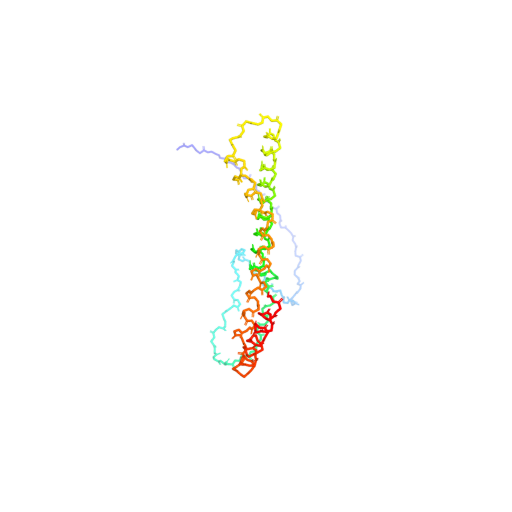0 98.00 143 TYR A O 1
ATOM 1152 N N . ARG A 1 144 ? 7.100 -8.858 -27.949 1.00 98.00 144 ARG A N 1
ATOM 1153 C CA . ARG A 1 144 ? 6.347 -9.907 -28.663 1.00 98.00 144 ARG A CA 1
ATOM 1154 C C . ARG A 1 144 ? 6.697 -11.323 -28.199 1.00 98.00 144 ARG A C 1
ATOM 1156 O O . ARG A 1 144 ? 5.825 -12.189 -28.175 1.00 98.00 144 ARG A O 1
ATOM 1163 N N . LYS A 1 145 ? 7.962 -11.590 -27.854 1.00 98.12 145 LYS A N 1
ATOM 1164 C CA . LYS A 1 145 ? 8.378 -12.897 -27.316 1.00 98.12 145 LYS A CA 1
ATOM 1165 C C . LYS A 1 145 ? 7.802 -13.126 -25.915 1.00 98.12 145 LYS A C 1
ATOM 1167 O O . LYS A 1 145 ? 7.352 -14.239 -25.647 1.00 98.12 145 LYS A O 1
ATOM 1172 N N . PHE A 1 146 ? 7.800 -12.094 -25.070 1.00 97.50 146 PHE A N 1
ATOM 1173 C CA . PHE A 1 146 ? 7.205 -12.115 -23.735 1.00 97.50 146 PHE A CA 1
ATOM 1174 C C . PHE A 1 146 ? 5.699 -12.405 -23.795 1.00 97.50 146 PHE A C 1
ATOM 1176 O O . PHE A 1 146 ? 5.253 -13.375 -23.190 1.00 97.50 146 PHE A O 1
ATOM 1183 N N . VAL A 1 147 ? 4.939 -11.680 -24.626 1.00 97.50 147 VAL A N 1
ATOM 1184 C CA . VAL A 1 147 ? 3.485 -11.894 -24.786 1.00 97.50 147 VAL A CA 1
ATOM 1185 C C . VAL A 1 147 ? 3.164 -13.342 -25.170 1.00 97.50 147 VAL A C 1
ATOM 1187 O O . VAL A 1 147 ? 2.354 -13.990 -24.511 1.00 97.50 147 VAL A O 1
ATOM 1190 N N . ARG A 1 148 ? 3.863 -13.907 -26.165 1.00 97.94 148 ARG A N 1
ATOM 1191 C CA . ARG A 1 148 ? 3.673 -15.318 -26.561 1.00 97.94 148 ARG A CA 1
ATOM 1192 C C . ARG A 1 148 ? 4.003 -16.302 -25.439 1.00 97.94 148 ARG A C 1
ATOM 1194 O O . ARG A 1 148 ? 3.431 -17.389 -25.384 1.00 97.94 148 ARG A O 1
ATOM 1201 N N . LEU A 1 149 ? 4.975 -15.978 -24.584 1.00 97.38 149 LEU A N 1
ATOM 1202 C CA . LEU A 1 149 ? 5.302 -16.810 -23.429 1.00 97.38 149 LEU A CA 1
ATOM 1203 C C . LEU A 1 149 ? 4.161 -16.784 -22.406 1.00 97.38 149 LEU A C 1
ATOM 1205 O O . LEU A 1 149 ? 3.727 -17.857 -21.993 1.00 97.38 149 LEU A O 1
ATOM 1209 N N . CYS A 1 150 ? 3.636 -15.602 -22.073 1.00 96.62 150 CYS A N 1
ATOM 1210 C CA . CYS A 1 150 ? 2.487 -15.450 -21.179 1.00 96.62 150 CYS A CA 1
ATOM 1211 C C . CYS A 1 150 ? 1.245 -16.178 -21.711 1.00 96.62 150 CYS A C 1
ATOM 1213 O O . CYS A 1 150 ? 0.559 -16.864 -20.956 1.00 96.62 150 CYS A O 1
ATOM 1215 N N . GLU A 1 151 ? 0.977 -16.097 -23.017 1.00 97.06 151 GLU A N 1
ATOM 1216 C CA . GLU A 1 151 ? -0.125 -16.830 -23.653 1.00 97.06 151 GLU A CA 1
ATOM 1217 C C . GLU A 1 151 ? 0.007 -18.345 -23.473 1.00 97.06 151 GLU A C 1
ATOM 1219 O O . GLU A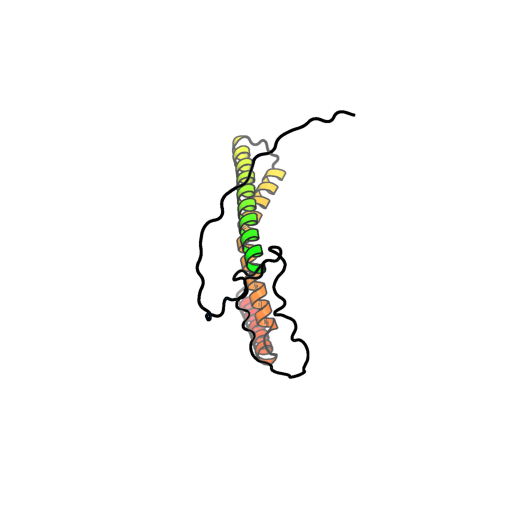 1 151 ? -0.972 -19.007 -23.121 1.00 97.06 151 GLU A O 1
ATOM 1224 N N . ARG A 1 152 ? 1.213 -18.896 -23.667 1.00 97.06 152 ARG A N 1
ATOM 1225 C CA . ARG A 1 152 ? 1.477 -20.325 -23.443 1.00 97.06 152 ARG A CA 1
ATOM 1226 C C . ARG A 1 152 ? 1.310 -20.720 -21.980 1.00 97.06 152 ARG A C 1
ATOM 1228 O O . ARG A 1 152 ? 0.638 -21.710 -21.717 1.00 97.06 152 ARG A O 1
ATOM 1235 N N . GLN A 1 153 ? 1.857 -19.941 -21.046 1.00 95.81 153 GLN A N 1
ATOM 1236 C CA . GLN A 1 153 ? 1.722 -20.201 -19.607 1.00 95.81 153 GLN A CA 1
ATOM 1237 C C . GLN A 1 153 ? 0.259 -20.164 -19.155 1.00 95.81 153 GLN A C 1
ATOM 1239 O O . GLN A 1 153 ? -0.171 -21.012 -18.382 1.00 95.81 153 GLN A O 1
ATOM 1244 N N . ARG A 1 154 ? -0.538 -19.226 -19.681 1.00 96.06 154 ARG A N 1
ATOM 1245 C CA . ARG A 1 154 ? -1.980 -19.158 -19.409 1.00 96.06 154 ARG A CA 1
ATOM 1246 C C . ARG A 1 154 ? -2.707 -20.420 -19.880 1.00 96.06 154 ARG A C 1
ATOM 1248 O O . ARG A 1 154 ? -3.545 -20.947 -19.157 1.00 96.06 154 ARG A O 1
ATOM 1255 N N . LEU A 1 155 ? -2.393 -20.907 -21.082 1.00 95.50 155 LEU A N 1
ATOM 1256 C CA . LEU A 1 155 ? -2.966 -22.154 -21.600 1.00 95.50 155 LEU A CA 1
ATOM 1257 C C . LEU A 1 155 ? -2.548 -23.369 -20.764 1.00 95.50 155 LEU A C 1
ATOM 1259 O O . LEU A 1 155 ? -3.360 -24.264 -20.561 1.00 95.50 155 LEU A O 1
ATOM 1263 N N . GLU A 1 156 ? -1.303 -23.405 -20.293 1.00 95.25 156 GLU A N 1
ATOM 1264 C CA . GLU A 1 156 ? -0.791 -24.470 -19.429 1.00 95.25 156 GLU A CA 1
ATOM 1265 C C . GLU A 1 156 ? -1.477 -24.475 -18.058 1.00 95.25 156 GLU A C 1
ATOM 1267 O O . GLU A 1 156 ? -1.950 -25.519 -17.620 1.00 95.25 156 GLU A O 1
ATOM 1272 N N . MET A 1 157 ? -1.618 -23.310 -17.422 1.00 93.19 157 MET A N 1
ATOM 1273 C CA . MET A 1 157 ? -2.297 -23.166 -16.132 1.00 93.19 157 MET A CA 1
ATOM 1274 C C . MET A 1 157 ? -3.770 -23.579 -16.215 1.00 93.19 157 MET A C 1
ATOM 1276 O O . MET A 1 157 ? -4.246 -24.324 -15.367 1.00 93.19 157 MET A O 1
ATOM 1280 N N . ASN A 1 158 ? -4.472 -23.186 -17.283 1.00 92.56 158 ASN A N 1
ATOM 1281 C CA . ASN A 1 158 ? -5.862 -23.591 -17.518 1.00 92.56 158 ASN A CA 1
ATOM 1282 C C . ASN A 1 158 ? -6.042 -25.104 -17.729 1.00 92.56 158 ASN A C 1
ATOM 1284 O O . ASN A 1 158 ? -7.169 -25.578 -17.686 1.00 92.56 158 ASN A O 1
ATOM 1288 N N . ARG A 1 159 ? -4.971 -25.858 -18.010 1.00 93.06 159 ARG A N 1
ATOM 1289 C CA . ARG A 1 159 ? -5.015 -27.328 -18.099 1.00 93.06 159 ARG A CA 1
ATOM 1290 C C . ARG A 1 159 ? -4.789 -28.013 -16.748 1.00 93.06 159 ARG A C 1
ATOM 1292 O O . ARG A 1 159 ? -5.005 -29.216 -16.661 1.00 93.06 159 ARG A O 1
ATOM 1299 N N . GLN A 1 160 ? -4.298 -27.284 -15.744 1.00 84.44 160 GLN A N 1
ATOM 1300 C CA . GLN A 1 160 ? -3.999 -27.797 -14.399 1.00 84.44 160 GLN A CA 1
ATOM 1301 C C . GLN A 1 160 ? -5.134 -27.544 -13.390 1.00 84.44 160 GLN A C 1
ATOM 1303 O O . GLN A 1 160 ? -5.044 -28.014 -12.257 1.00 84.44 160 GLN A O 1
ATOM 1308 N N . VAL A 1 161 ? -6.171 -26.802 -13.791 1.00 63.09 161 VAL A N 1
ATOM 1309 C CA . VAL A 1 161 ? -7.385 -26.490 -13.013 1.00 63.09 161 VAL A CA 1
ATOM 1310 C C . VAL A 1 161 ? -8.549 -27.297 -13.566 1.00 63.09 161 VAL A C 1
ATOM 1312 O O . VAL A 1 161 ? -9.338 -27.809 -12.744 1.00 63.09 161 VAL A O 1
#

Solvent-accessible surface area (backbone atoms only — not comparable to full-atom values): 10645 Å² total; per-residue (Å²): 143,84,86,87,80,87,81,90,83,84,87,89,83,89,84,87,86,83,87,87,84,87,90,73,90,70,74,79,74,80,86,62,61,99,83,65,71,79,83,80,80,83,81,84,86,82,91,77,96,72,95,73,84,82,81,72,87,77,68,72,91,68,56,69,68,58,54,53,50,53,54,47,49,53,52,52,50,51,51,50,53,53,51,44,53,52,48,52,53,52,52,53,55,27,74,77,66,65,77,64,57,71,72,58,52,53,52,47,54,50,53,49,51,50,65,68,42,45,66,59,52,49,52,53,48,54,50,51,53,51,53,49,51,53,58,72,69,45,56,73,69,62,41,55,54,50,53,55,48,53,54,50,51,52,57,52,52,66,71,77,110

pLDDT: mean 77.84, std 23.43, range [30.73, 98.38]